Protein AF-A0A2E0V923-F1 (afdb_monomer_lite)

Sequence (129 aa):
MPRDVVESRKGGMIEGKITVEIDEVLRERWSGSSAHSVSGLLSREDQKVKEIRLRDFLGMDRRFLISVNNRGEIETCQVLNPEEHELDGLLSRWLRRQALKPGKEGLLWGKIRVKVRGLPVEVSGIEED

pLDDT: mean 79.8, std 14.75, range [39.84, 96.12]

Structure (mmCIF, N/CA/C/O backbone):
data_AF-A0A2E0V923-F1
#
_entry.id   AF-A0A2E0V923-F1
#
loop_
_atom_site.group_PDB
_atom_site.id
_atom_site.type_symbol
_atom_site.label_atom_id
_atom_site.label_alt_id
_atom_site.label_comp_id
_atom_site.label_asym_id
_atom_site.label_entity_id
_atom_site.label_seq_id
_atom_site.pdbx_PDB_ins_code
_atom_site.Cartn_x
_atom_site.Cartn_y
_atom_site.Cartn_z
_atom_site.occupancy
_atom_site.B_iso_or_equiv
_atom_site.auth_seq_id
_atom_site.auth_comp_id
_atom_site.auth_asym_id
_atom_site.auth_atom_id
_atom_site.pdbx_PDB_model_num
ATOM 1 N N . MET A 1 1 ? 24.408 -6.203 -8.458 1.00 49.72 1 MET A N 1
ATOM 2 C CA . MET A 1 1 ? 23.447 -5.084 -8.454 1.00 49.72 1 MET A CA 1
ATOM 3 C C . MET A 1 1 ? 22.581 -5.176 -7.208 1.00 49.72 1 MET A C 1
ATOM 5 O O . MET A 1 1 ? 22.118 -6.282 -6.920 1.00 49.72 1 MET A O 1
ATOM 9 N N . PRO A 1 2 ? 22.405 -4.080 -6.452 1.00 56.16 2 PRO A N 1
ATOM 10 C CA . 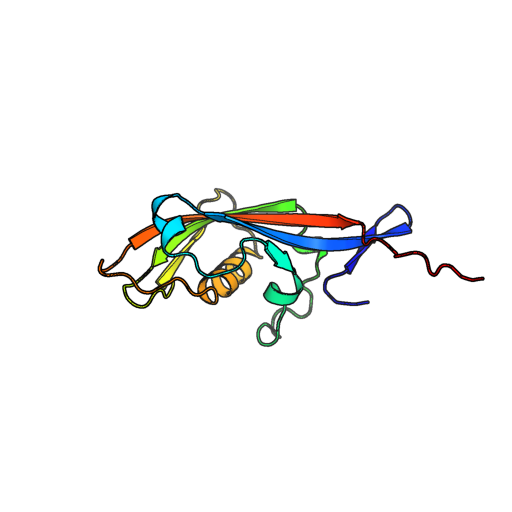PRO A 1 2 ? 21.378 -3.986 -5.414 1.00 56.16 2 PRO A CA 1
ATOM 11 C C . PRO A 1 2 ? 20.005 -4.403 -5.979 1.00 56.16 2 PRO A C 1
ATOM 13 O O . PRO A 1 2 ? 19.728 -4.171 -7.156 1.00 56.16 2 PRO A O 1
ATOM 16 N N . ARG A 1 3 ? 19.163 -5.094 -5.194 1.00 61.91 3 ARG A N 1
ATOM 17 C CA . ARG A 1 3 ? 17.872 -5.660 -5.672 1.00 61.91 3 ARG A CA 1
ATOM 18 C C . ARG A 1 3 ? 16.850 -4.597 -6.097 1.00 61.91 3 ARG A C 1
ATOM 20 O O . ARG A 1 3 ? 15.848 -4.913 -6.732 1.00 61.91 3 ARG A O 1
ATOM 27 N N . ASP A 1 4 ? 17.104 -3.368 -5.697 1.00 64.06 4 ASP A N 1
ATOM 28 C CA . ASP A 1 4 ? 16.326 -2.150 -5.844 1.00 64.06 4 ASP A CA 1
ATOM 29 C C . ASP A 1 4 ? 16.784 -1.269 -7.006 1.00 64.06 4 ASP A C 1
ATOM 31 O O . ASP A 1 4 ? 16.165 -0.231 -7.230 1.00 64.06 4 ASP A O 1
ATOM 35 N N . VAL A 1 5 ? 17.780 -1.705 -7.790 1.00 68.88 5 VAL A N 1
ATOM 36 C CA . VAL A 1 5 ? 18.252 -0.981 -8.975 1.00 68.88 5 VAL A CA 1
ATOM 37 C C . VAL A 1 5 ? 18.177 -1.851 -10.232 1.00 68.88 5 VAL A C 1
ATOM 39 O O . VAL A 1 5 ? 18.579 -3.016 -10.225 1.00 68.88 5 VAL A O 1
ATOM 42 N N . VAL A 1 6 ? 17.679 -1.287 -11.335 1.00 74.62 6 VAL A N 1
ATOM 43 C CA . VAL A 1 6 ? 17.688 -1.918 -12.667 1.00 74.62 6 VAL A CA 1
ATOM 44 C C . VAL A 1 6 ? 18.319 -1.004 -13.704 1.00 74.62 6 VAL A C 1
ATOM 46 O O . VAL A 1 6 ? 18.148 0.211 -13.665 1.00 74.62 6 VAL A O 1
ATOM 49 N N . GLU A 1 7 ? 19.020 -1.595 -14.664 1.00 76.31 7 GLU A N 1
ATOM 50 C CA . GLU A 1 7 ? 19.549 -0.862 -15.807 1.00 76.31 7 GLU A CA 1
ATOM 51 C C . GLU A 1 7 ? 18.419 -0.542 -16.795 1.00 76.31 7 GLU A C 1
ATOM 53 O O . GLU A 1 7 ? 17.629 -1.404 -17.195 1.00 76.31 7 GLU A O 1
ATOM 58 N N . SER A 1 8 ? 18.318 0.726 -17.175 1.00 75.3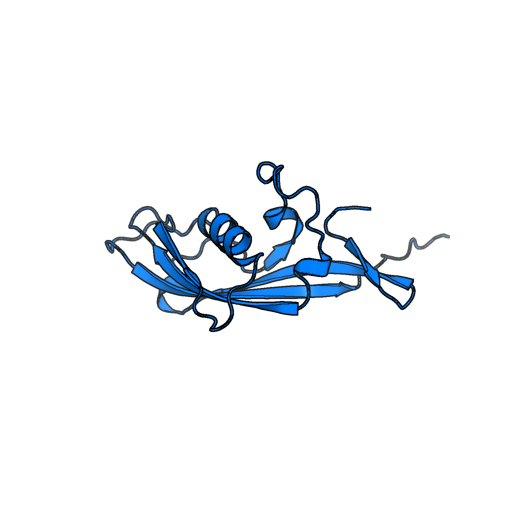8 8 SER A N 1
ATOM 59 C CA . SER A 1 8 ? 17.406 1.182 -18.215 1.00 75.38 8 SER A CA 1
ATOM 60 C C . SER A 1 8 ? 17.940 0.823 -19.599 1.00 75.38 8 SER A C 1
ATOM 62 O O . SER A 1 8 ? 19.143 0.753 -19.831 1.00 75.38 8 SER A O 1
ATOM 64 N N . ARG A 1 9 ? 17.042 0.725 -20.586 1.00 71.56 9 ARG A N 1
ATOM 65 C CA . ARG A 1 9 ? 17.417 0.506 -21.998 1.00 71.56 9 ARG A CA 1
ATOM 66 C C . ARG A 1 9 ? 18.333 1.593 -22.587 1.00 71.56 9 ARG A C 1
ATOM 68 O O . ARG A 1 9 ? 18.828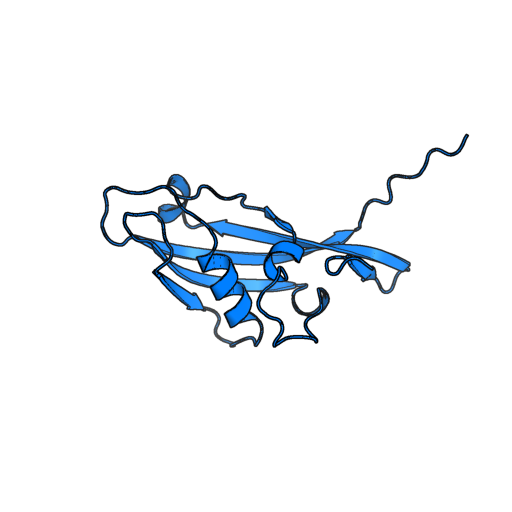 1.415 -23.691 1.00 71.56 9 ARG A O 1
ATOM 75 N N . LYS A 1 10 ? 18.508 2.722 -21.893 1.00 71.44 10 LYS A N 1
ATOM 76 C CA . LYS A 1 10 ? 19.342 3.858 -22.308 1.00 71.44 10 LYS A CA 1
ATOM 77 C C . LYS A 1 10 ? 20.696 3.911 -21.576 1.00 71.44 10 LYS A C 1
ATOM 79 O O . LYS A 1 10 ? 21.372 4.925 -21.680 1.00 71.44 10 LYS A O 1
ATOM 84 N N . GLY A 1 11 ? 21.081 2.864 -20.836 1.00 68.75 11 GLY A N 1
ATOM 85 C CA . GLY A 1 11 ? 22.391 2.776 -20.171 1.00 68.75 11 GLY A CA 1
ATOM 86 C C . GLY A 1 11 ? 22.502 3.516 -18.830 1.00 68.75 11 GLY A C 1
ATOM 87 O O . GLY A 1 11 ? 23.604 3.746 -18.351 1.00 68.75 11 GLY A O 1
ATOM 88 N N . GLY A 1 12 ? 21.377 3.906 -18.218 1.00 76.31 12 GLY A N 1
ATOM 89 C CA . GLY A 1 12 ? 21.333 4.530 -16.884 1.00 76.31 12 GLY A CA 1
ATOM 90 C C . GLY A 1 12 ? 20.665 3.643 -15.831 1.00 76.31 12 GLY A C 1
ATOM 91 O O . GLY A 1 12 ? 19.779 2.858 -16.170 1.00 76.31 12 GLY A O 1
ATOM 92 N N . MET A 1 13 ? 21.049 3.790 -14.563 1.00 81.19 13 MET A N 1
ATOM 93 C CA . MET A 1 13 ? 20.493 3.026 -13.439 1.00 81.19 13 MET A CA 1
ATOM 94 C C . MET A 1 13 ? 19.179 3.637 -12.933 1.00 81.19 13 MET A C 1
ATOM 96 O O . MET A 1 13 ? 19.045 4.855 -12.865 1.00 81.19 13 MET A O 1
ATOM 100 N N . ILE A 1 14 ? 18.205 2.795 -12.582 1.00 81.56 14 ILE A N 1
ATOM 101 C CA . ILE A 1 14 ? 16.885 3.191 -12.068 1.00 81.56 14 ILE A CA 1
ATOM 102 C C . ILE A 1 14 ? 16.653 2.549 -10.704 1.00 81.56 14 ILE A C 1
ATOM 104 O O . ILE A 1 14 ? 16.687 1.325 -10.610 1.00 81.56 14 ILE A O 1
ATOM 108 N N . GLU A 1 15 ? 16.325 3.351 -9.692 1.00 83.31 15 GLU A N 1
ATOM 109 C CA . GLU A 1 15 ? 15.856 2.879 -8.388 1.00 83.31 15 GLU A CA 1
ATOM 110 C C . GLU A 1 15 ? 14.323 2.830 -8.322 1.00 83.31 15 GLU A C 1
ATOM 112 O O . GLU A 1 15 ? 13.616 3.697 -8.843 1.00 83.31 15 GLU A O 1
ATOM 117 N N . GLY A 1 16 ? 13.793 1.808 -7.652 1.00 83.31 16 GLY A N 1
ATOM 118 C CA . GLY A 1 16 ? 12.373 1.695 -7.342 1.00 83.31 16 GLY A CA 1
ATOM 119 C C . GLY A 1 16 ? 11.952 2.447 -6.088 1.00 83.31 16 GLY A C 1
ATOM 120 O O . GLY A 1 16 ? 12.404 2.127 -4.988 1.00 83.31 16 GLY A O 1
ATOM 121 N N . LYS A 1 17 ? 10.964 3.333 -6.224 1.00 87.94 17 LYS A N 1
ATOM 122 C CA . LYS A 1 17 ? 10.339 4.051 -5.112 1.00 87.94 17 LYS A CA 1
ATOM 123 C C . LYS A 1 17 ? 8.856 3.726 -4.995 1.00 87.94 17 LYS A C 1
ATOM 125 O O . LYS A 1 17 ? 8.087 3.915 -5.938 1.00 87.94 17 LYS A O 1
ATOM 130 N N . ILE A 1 18 ? 8.450 3.294 -3.808 1.00 87.38 18 ILE A N 1
ATOM 131 C CA . ILE A 1 18 ? 7.056 3.118 -3.410 1.00 87.38 18 ILE A CA 1
ATOM 132 C C . ILE A 1 18 ? 6.552 4.445 -2.856 1.00 87.38 18 ILE A C 1
ATOM 134 O O . ILE A 1 18 ? 7.210 5.063 -2.021 1.00 87.38 18 ILE A O 1
ATOM 138 N N . THR A 1 19 ? 5.380 4.883 -3.296 1.00 89.25 19 THR A N 1
ATOM 139 C CA . THR A 1 19 ? 4.644 6.009 -2.716 1.00 89.25 19 THR A CA 1
ATOM 140 C C . THR A 1 19 ? 3.279 5.532 -2.248 1.00 89.25 19 THR A C 1
ATOM 142 O O . THR A 1 19 ? 2.596 4.803 -2.970 1.00 89.25 19 THR A O 1
ATOM 145 N N . VAL A 1 20 ? 2.891 5.953 -1.049 1.00 90.56 20 VAL A N 1
ATOM 146 C CA . VAL A 1 20 ? 1.617 5.619 -0.416 1.00 90.56 20 VAL A CA 1
ATOM 147 C C . VAL A 1 20 ? 0.768 6.882 -0.325 1.00 90.56 20 VAL A C 1
ATOM 149 O O . VAL A 1 20 ? 1.152 7.855 0.320 1.00 90.56 20 VAL A O 1
ATOM 152 N N . GLU A 1 21 ? -0.392 6.869 -0.972 1.00 92.50 21 GLU A N 1
ATOM 153 C CA . GLU A 1 21 ? -1.428 7.890 -0.815 1.00 92.50 21 GLU A CA 1
ATOM 154 C C . GLU A 1 21 ? -2.486 7.347 0.149 1.00 92.50 21 GLU A C 1
ATOM 156 O O . GLU A 1 21 ? -3.037 6.263 -0.065 1.00 92.50 21 GLU A O 1
ATOM 161 N N . ILE A 1 22 ? -2.735 8.088 1.227 1.00 90.88 22 ILE A N 1
ATOM 162 C CA . ILE A 1 22 ? -3.537 7.640 2.367 1.00 90.88 22 ILE A CA 1
ATOM 163 C C . ILE A 1 22 ? -4.797 8.492 2.438 1.00 90.88 22 ILE A C 1
ATOM 165 O O . ILE A 1 22 ? -4.726 9.728 2.393 1.00 90.88 22 ILE A O 1
ATOM 169 N N . ASP A 1 23 ? -5.934 7.813 2.547 1.00 89.94 23 ASP A N 1
ATOM 170 C CA . ASP A 1 23 ? -7.235 8.446 2.724 1.00 89.94 23 ASP A CA 1
ATOM 171 C C . ASP A 1 23 ? -7.280 9.283 4.011 1.00 89.94 23 ASP A C 1
ATOM 173 O O . ASP A 1 23 ? -6.581 8.986 4.985 1.00 89.94 23 ASP A O 1
ATOM 177 N N . GLU A 1 24 ? -8.085 10.343 4.026 1.00 87.19 24 GLU A N 1
ATOM 178 C CA . GLU A 1 24 ? -8.054 11.346 5.104 1.00 87.19 24 GLU A CA 1
ATOM 179 C C . GLU A 1 24 ? -8.324 10.735 6.476 1.00 87.19 24 GLU A C 1
ATOM 181 O O . GLU A 1 24 ? -7.614 11.034 7.435 1.00 87.19 24 GLU A O 1
ATOM 186 N N . VAL A 1 25 ? -9.255 9.784 6.528 1.00 89.69 25 VAL A N 1
ATOM 187 C CA . VAL A 1 25 ? -9.634 9.053 7.741 1.00 89.69 25 VAL A CA 1
ATOM 188 C C . VAL A 1 25 ? -8.457 8.325 8.408 1.00 89.69 25 VAL A C 1
ATOM 190 O O . VAL A 1 25 ? -8.412 8.206 9.627 1.00 89.69 25 VAL A O 1
ATOM 193 N N . LEU A 1 26 ? -7.461 7.872 7.640 1.00 89.94 26 LEU A N 1
ATOM 194 C CA . LEU A 1 26 ? -6.285 7.168 8.168 1.00 89.94 26 LEU A CA 1
ATOM 195 C C . LEU A 1 26 ? -5.082 8.092 8.389 1.00 89.94 26 LEU A C 1
ATOM 197 O O . LEU A 1 26 ? -4.121 7.699 9.056 1.00 89.94 26 LEU A O 1
ATOM 201 N N . ARG A 1 27 ? -5.105 9.303 7.820 1.00 88.75 27 ARG A N 1
ATOM 202 C CA . ARG A 1 27 ? -3.938 10.189 7.726 1.00 88.75 27 ARG A CA 1
ATOM 203 C C . ARG A 1 27 ? -3.394 10.580 9.095 1.00 88.75 27 ARG A C 1
ATOM 205 O O . ARG A 1 27 ? -2.186 10.544 9.298 1.00 88.75 27 ARG A O 1
ATOM 212 N N . GLU A 1 28 ? -4.270 10.895 10.044 1.00 87.69 28 GLU A N 1
ATOM 213 C CA . GLU A 1 28 ? -3.870 11.299 11.400 1.00 87.69 28 GLU A CA 1
ATOM 214 C C . GLU A 1 28 ? -3.197 10.164 12.181 1.00 87.69 28 GLU A C 1
ATOM 216 O O . GLU A 1 28 ? -2.324 10.396 13.029 1.00 87.69 28 GLU A O 1
ATOM 221 N N . ARG A 1 29 ? -3.576 8.922 11.859 1.00 88.56 29 ARG A N 1
ATOM 222 C CA . ARG A 1 29 ? -3.017 7.717 12.464 1.00 88.56 29 ARG A CA 1
ATOM 223 C C . ARG A 1 29 ? -1.775 7.222 11.735 1.00 88.56 29 ARG A C 1
ATOM 225 O O . ARG A 1 29 ? -1.037 6.442 12.315 1.00 88.56 29 ARG A O 1
ATOM 232 N N . TRP A 1 30 ? -1.479 7.642 10.511 1.00 88.50 30 TRP A N 1
ATOM 233 C CA . TRP A 1 30 ? -0.290 7.146 9.819 1.00 88.50 30 TRP A CA 1
ATOM 234 C C . TRP A 1 30 ? 1.000 7.631 10.499 1.00 88.50 30 TRP A C 1
ATOM 236 O O . TRP A 1 30 ? 1.213 8.829 10.682 1.00 88.50 30 TRP A O 1
ATOM 246 N N . SER A 1 31 ? 1.866 6.695 10.893 1.00 78.94 31 SER A N 1
ATOM 247 C CA . SER A 1 31 ? 3.175 6.989 11.506 1.00 78.94 31 SER A CA 1
ATOM 248 C C . SER A 1 31 ? 4.369 6.609 10.633 1.00 78.94 31 SER A C 1
ATOM 250 O O . SER A 1 31 ? 5.501 6.931 10.984 1.00 78.94 31 SER A O 1
ATOM 252 N N . GLY A 1 32 ? 4.135 5.924 9.512 1.00 69.88 32 GLY A N 1
ATOM 253 C CA . GLY A 1 32 ? 5.182 5.562 8.565 1.00 69.88 32 GLY A CA 1
ATOM 254 C C . GLY A 1 32 ? 5.571 6.717 7.644 1.00 69.88 32 GLY A C 1
ATOM 255 O O . GLY A 1 32 ? 4.859 7.712 7.513 1.00 69.88 32 GLY A O 1
ATOM 256 N N . SER A 1 33 ? 6.687 6.551 6.937 1.00 72.31 33 SER A N 1
ATOM 257 C CA . SER A 1 33 ? 6.956 7.363 5.747 1.00 72.31 33 SER A CA 1
ATOM 258 C C . SER A 1 33 ? 5.835 7.157 4.717 1.00 72.31 33 SER A C 1
ATOM 260 O O . SER A 1 33 ? 5.208 6.103 4.680 1.00 72.31 33 SER A O 1
ATOM 262 N N . SER A 1 34 ? 5.572 8.146 3.864 1.00 71.12 34 SER A N 1
ATOM 263 C CA . SER A 1 34 ? 4.723 7.957 2.673 1.00 71.12 34 SER A CA 1
ATOM 264 C C . SER A 1 34 ? 5.537 7.509 1.455 1.00 71.12 34 SER A C 1
ATOM 266 O O . SER A 1 34 ? 4.978 7.256 0.389 1.00 71.12 34 SER A O 1
ATOM 268 N N . ALA A 1 35 ? 6.862 7.427 1.596 1.00 70.62 35 ALA A N 1
ATOM 269 C CA . ALA A 1 35 ? 7.798 7.029 0.558 1.00 70.62 35 ALA A CA 1
ATOM 270 C C . ALA A 1 35 ? 8.779 5.971 1.081 1.00 70.62 35 ALA A C 1
ATOM 272 O O . ALA A 1 35 ? 9.448 6.186 2.093 1.00 70.62 35 ALA A O 1
ATOM 273 N N . HIS A 1 36 ? 8.894 4.849 0.376 1.00 76.06 36 HIS A N 1
ATOM 274 C CA . HIS A 1 36 ? 9.748 3.730 0.776 1.00 76.06 36 HIS A CA 1
ATOM 275 C C . HIS A 1 36 ? 10.555 3.214 -0.415 1.00 76.06 36 HIS A C 1
ATOM 277 O O . HIS A 1 36 ? 10.074 3.244 -1.548 1.00 76.06 36 HIS A O 1
ATOM 283 N N . SER A 1 37 ? 11.763 2.708 -0.170 1.00 73.19 37 SER A N 1
ATOM 284 C CA . SER A 1 37 ? 12.496 1.951 -1.191 1.00 73.19 37 SER A CA 1
ATOM 285 C C . SER A 1 37 ? 11.801 0.609 -1.435 1.00 73.19 37 SER A C 1
ATOM 287 O O . SER A 1 37 ? 11.284 -0.019 -0.503 1.00 73.19 37 SER A O 1
ATOM 289 N N . VAL A 1 38 ? 11.810 0.142 -2.686 1.00 72.12 38 VAL A N 1
ATOM 290 C CA . VAL A 1 38 ? 11.298 -1.192 -3.048 1.00 72.12 38 VAL A CA 1
ATOM 291 C C . VAL A 1 38 ? 12.075 -2.308 -2.339 1.00 72.12 38 VAL A C 1
ATOM 293 O O . VAL A 1 38 ? 11.518 -3.373 -2.083 1.00 72.12 38 VAL A O 1
ATOM 296 N N . SER A 1 39 ? 13.314 -2.068 -1.902 1.00 66.31 39 SER A N 1
ATOM 297 C CA . SER A 1 39 ? 14.064 -3.021 -1.070 1.00 66.31 39 SER A CA 1
ATOM 298 C C . SER A 1 39 ? 13.318 -3.422 0.216 1.00 66.31 39 SER A C 1
ATOM 300 O O . SER A 1 39 ? 13.423 -4.570 0.653 1.00 66.31 39 SER A O 1
ATOM 302 N N . GLY A 1 40 ? 12.492 -2.528 0.775 1.00 66.00 40 GLY A N 1
ATOM 303 C CA . GLY A 1 40 ? 11.635 -2.798 1.933 1.00 66.00 40 GLY A CA 1
ATOM 304 C C . GLY A 1 40 ? 10.463 -3.749 1.652 1.00 66.00 40 GLY A C 1
ATOM 305 O O . GLY A 1 40 ? 9.984 -4.401 2.578 1.00 66.00 40 GLY A O 1
ATOM 306 N N . LEU A 1 41 ? 10.025 -3.881 0.390 1.00 70.56 41 LEU A N 1
ATOM 307 C CA . LEU A 1 41 ? 9.103 -4.946 -0.039 1.00 70.56 41 LEU A CA 1
ATOM 308 C C . LEU A 1 41 ? 9.805 -6.306 -0.074 1.00 70.56 41 LEU A C 1
ATOM 310 O O . LEU A 1 41 ? 9.196 -7.324 0.240 1.00 70.56 41 LEU A O 1
ATOM 314 N N . LEU A 1 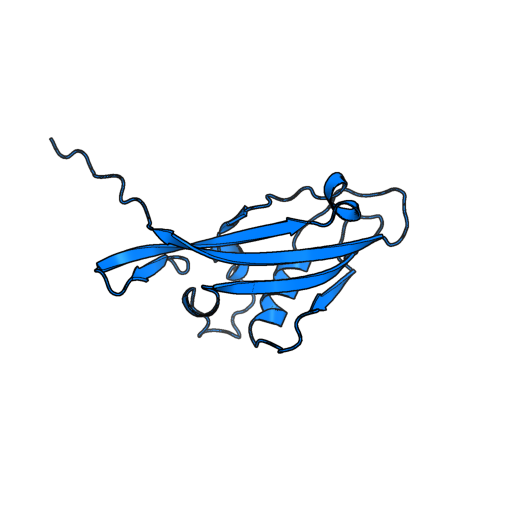42 ? 11.089 -6.305 -0.440 1.00 63.28 42 LEU A N 1
ATOM 315 C CA . LEU A 1 42 ? 11.895 -7.489 -0.751 1.00 63.28 42 LEU A CA 1
ATOM 316 C C . LEU A 1 42 ? 12.689 -8.039 0.448 1.00 63.28 42 LEU A C 1
ATOM 318 O O . LEU A 1 42 ? 13.477 -8.982 0.291 1.00 63.28 42 LEU A O 1
ATOM 322 N N . SER A 1 43 ? 12.543 -7.446 1.636 1.00 58.25 43 SER A N 1
ATOM 323 C CA . SER A 1 43 ? 13.330 -7.812 2.812 1.00 58.25 43 SER A CA 1
ATOM 324 C C . SER A 1 43 ? 12.855 -9.127 3.456 1.00 58.25 43 SER A C 1
ATOM 326 O O . SER A 1 43 ? 11.706 -9.288 3.861 1.00 58.25 43 SER A O 1
ATOM 328 N N . ARG A 1 44 ? 13.818 -10.065 3.490 1.00 53.00 44 ARG A N 1
ATOM 329 C CA . ARG A 1 44 ? 13.989 -11.299 4.285 1.00 53.00 44 ARG A CA 1
ATOM 330 C C . ARG A 1 44 ? 12.729 -11.915 4.914 1.00 53.00 44 ARG A C 1
ATOM 332 O O . ARG A 1 44 ? 12.592 -11.864 6.122 1.00 53.00 44 ARG A O 1
ATOM 339 N N . GLU A 1 45 ? 11.896 -12.570 4.106 1.00 50.28 45 GLU A N 1
ATOM 340 C CA . GLU A 1 45 ? 11.163 -13.801 4.493 1.00 50.28 45 GLU A CA 1
ATOM 341 C C . GLU A 1 45 ? 10.395 -14.431 3.317 1.00 50.28 45 GLU A C 1
ATOM 343 O O . GLU A 1 45 ? 10.133 -15.630 3.316 1.00 50.28 45 GLU A O 1
ATOM 348 N N . ASP A 1 46 ? 10.172 -13.695 2.225 1.00 52.72 46 ASP A N 1
ATOM 349 C CA . ASP A 1 46 ? 9.554 -14.224 1.000 1.00 52.72 46 ASP A CA 1
ATOM 350 C C . ASP A 1 46 ? 10.545 -15.018 0.107 1.00 52.72 46 ASP A C 1
ATOM 352 O O . ASP A 1 46 ? 10.553 -14.900 -1.117 1.00 52.72 46 ASP A O 1
ATOM 356 N N . GLN A 1 47 ? 11.388 -15.880 0.700 1.00 49.19 47 GLN A N 1
ATOM 357 C CA . GLN A 1 47 ? 12.336 -16.755 -0.024 1.00 49.19 47 GLN A CA 1
ATOM 358 C C . GLN A 1 47 ? 11.665 -17.767 -0.973 1.00 49.19 47 GLN A C 1
ATOM 360 O O . GLN A 1 47 ? 12.363 -18.445 -1.729 1.00 49.19 47 GLN A O 1
ATOM 365 N N . LYS A 1 48 ? 10.329 -17.870 -0.967 1.00 50.44 48 LYS A N 1
ATOM 366 C CA . LYS A 1 48 ? 9.582 -18.632 -1.975 1.00 50.44 48 LYS A CA 1
ATOM 367 C C . LYS A 1 48 ? 9.460 -17.904 -3.311 1.00 50.44 48 LYS A C 1
ATOM 369 O O . LYS A 1 48 ? 9.194 -18.566 -4.305 1.00 50.44 48 LYS A O 1
ATOM 374 N N . VAL A 1 49 ? 9.732 -16.597 -3.365 1.00 53.28 49 VAL A N 1
ATOM 375 C CA . VAL A 1 49 ? 9.723 -15.839 -4.619 1.00 53.28 49 VAL A CA 1
ATOM 376 C C . VAL A 1 49 ? 11.135 -15.423 -5.012 1.00 53.28 49 VAL A C 1
ATOM 378 O O . VAL A 1 49 ? 11.517 -14.257 -4.994 1.00 53.28 49 VAL A O 1
ATOM 381 N N . LYS A 1 50 ? 11.958 -16.423 -5.348 1.00 53.22 50 LYS A N 1
ATOM 382 C CA . LYS A 1 50 ? 13.353 -16.225 -5.786 1.00 53.22 50 LYS A CA 1
ATOM 383 C C . LYS A 1 50 ? 13.486 -15.448 -7.105 1.00 53.22 50 LYS A C 1
ATOM 385 O O . LYS A 1 50 ? 14.600 -15.059 -7.446 1.00 53.22 50 LYS A O 1
ATOM 390 N N . GLU A 1 51 ? 12.389 -15.200 -7.817 1.00 65.38 51 GLU A N 1
ATOM 391 C CA . GLU A 1 51 ? 12.409 -14.599 -9.156 1.00 65.38 51 GLU A CA 1
ATOM 392 C C . GLU A 1 51 ? 11.857 -13.178 -9.240 1.00 65.38 51 GLU A C 1
ATOM 394 O O . GLU A 1 51 ? 12.012 -12.553 -10.287 1.00 65.38 51 GLU A O 1
ATOM 399 N N . ILE A 1 52 ? 11.291 -12.631 -8.160 1.00 70.38 52 ILE A N 1
ATOM 400 C CA . ILE A 1 52 ? 10.760 -11.268 -8.195 1.00 70.38 52 ILE A CA 1
ATOM 401 C C . ILE A 1 52 ? 11.894 -10.253 -8.274 1.00 70.38 52 ILE A C 1
ATOM 403 O O . ILE A 1 52 ? 12.781 -10.184 -7.416 1.00 70.38 52 ILE A O 1
ATOM 407 N N . ARG A 1 53 ? 11.829 -9.428 -9.312 1.00 74.69 53 ARG A N 1
ATOM 408 C CA . ARG A 1 53 ? 12.758 -8.344 -9.604 1.00 74.69 53 ARG A CA 1
ATOM 409 C C . ARG A 1 53 ? 12.032 -7.014 -9.472 1.00 74.69 53 ARG A C 1
ATOM 411 O O . ARG A 1 53 ? 10.829 -6.917 -9.683 1.00 74.69 53 ARG A O 1
ATOM 418 N N . LEU A 1 54 ? 12.790 -5.950 -9.212 1.00 75.44 54 LEU A N 1
ATOM 419 C CA . LEU A 1 54 ? 12.259 -4.586 -9.182 1.00 75.44 54 LEU A CA 1
ATOM 420 C C . LEU A 1 54 ? 11.369 -4.263 -10.394 1.00 75.44 54 LEU A C 1
ATOM 422 O O . LEU A 1 54 ? 10.315 -3.656 -10.233 1.00 75.44 54 LEU A O 1
ATOM 426 N N . ARG A 1 55 ? 11.789 -4.677 -11.597 1.00 78.50 55 ARG A N 1
ATOM 427 C CA . ARG A 1 55 ? 11.061 -4.416 -12.849 1.00 78.50 55 ARG A CA 1
ATOM 428 C C . ARG A 1 55 ? 9.607 -4.891 -12.813 1.00 78.50 55 ARG A C 1
ATOM 430 O O . ARG A 1 55 ? 8.785 -4.282 -13.481 1.00 78.50 55 ARG A O 1
ATOM 437 N N . ASP A 1 56 ? 9.309 -5.930 -12.035 1.00 83.50 56 ASP A N 1
ATOM 438 C CA . ASP A 1 56 ? 7.974 -6.521 -11.957 1.00 83.50 56 ASP A CA 1
ATOM 439 C C . ASP A 1 56 ? 7.020 -5.603 -11.167 1.00 83.50 56 ASP A C 1
ATOM 441 O O . ASP A 1 56 ? 5.812 -5.642 -11.372 1.00 83.50 56 ASP A O 1
ATOM 445 N N . PHE A 1 57 ? 7.562 -4.718 -10.316 1.00 83.81 57 PHE A N 1
ATOM 446 C CA . PHE A 1 57 ? 6.788 -3.697 -9.608 1.00 83.81 57 PHE A CA 1
ATOM 447 C C . PHE A 1 57 ? 6.697 -2.360 -10.348 1.00 83.81 57 PHE A C 1
ATOM 449 O O . PHE A 1 57 ? 5.841 -1.542 -10.020 1.00 83.81 57 PHE A O 1
ATOM 456 N N . LEU A 1 58 ? 7.590 -2.067 -11.296 1.00 86.19 58 LEU A N 1
ATOM 457 C CA . LEU A 1 58 ? 7.646 -0.738 -11.909 1.00 86.19 58 LEU A CA 1
ATOM 458 C C . LEU A 1 58 ? 6.351 -0.413 -12.664 1.00 86.19 58 LEU A C 1
ATOM 460 O O . LEU A 1 58 ? 5.899 -1.175 -13.510 1.00 86.19 58 LEU A O 1
ATOM 464 N N . GLY A 1 59 ? 5.773 0.756 -12.377 1.00 88.00 59 GLY A N 1
ATOM 465 C CA . GLY A 1 59 ? 4.515 1.198 -12.981 1.00 88.00 59 GLY A CA 1
ATOM 466 C C . GLY A 1 59 ? 3.264 0.683 -12.267 1.00 88.00 59 GLY A C 1
ATOM 467 O O . GLY A 1 59 ? 2.161 1.059 -12.659 1.00 88.00 59 GLY A O 1
ATOM 468 N N . MET A 1 60 ? 3.407 -0.118 -11.205 1.00 90.44 60 MET A N 1
ATOM 469 C CA . MET A 1 60 ? 2.263 -0.571 -10.421 1.00 90.44 60 MET A CA 1
ATOM 470 C C . MET A 1 60 ? 1.518 0.597 -9.772 1.00 90.44 60 MET A C 1
ATOM 472 O O . MET A 1 60 ? 2.118 1.510 -9.196 1.00 90.44 60 MET A O 1
ATOM 476 N N . ASP A 1 61 ? 0.191 0.501 -9.808 1.00 93.88 61 ASP A N 1
ATOM 477 C CA . ASP A 1 61 ? -0.745 1.409 -9.154 1.00 93.88 61 ASP A CA 1
ATOM 478 C C . ASP A 1 61 ? -1.931 0.601 -8.610 1.00 93.88 61 ASP A C 1
ATOM 480 O O . ASP A 1 61 ? -2.820 0.168 -9.351 1.00 93.88 61 ASP A O 1
ATOM 484 N N . ARG A 1 62 ? -1.903 0.330 -7.305 1.00 95.00 62 ARG A N 1
ATOM 485 C CA . ARG A 1 62 ? -2.846 -0.572 -6.636 1.00 95.00 62 ARG A CA 1
ATOM 486 C C . ARG A 1 62 ? -3.564 0.147 -5.507 1.00 95.00 62 ARG A C 1
ATOM 488 O O . ARG A 1 62 ? -2.953 0.880 -4.735 1.00 95.00 62 ARG A O 1
ATOM 495 N N . ARG A 1 63 ? -4.871 -0.064 -5.404 1.00 95.69 63 ARG A N 1
ATOM 496 C CA . ARG A 1 63 ? -5.739 0.461 -4.352 1.00 95.69 63 ARG A CA 1
ATOM 497 C C . ARG A 1 63 ? -6.137 -0.669 -3.421 1.00 95.69 63 ARG A C 1
ATOM 499 O O . ARG A 1 63 ? -6.499 -1.751 -3.874 1.00 95.69 63 ARG A O 1
ATOM 506 N N . PHE A 1 64 ? -6.123 -0.379 -2.133 1.00 95.56 64 PHE A N 1
ATOM 507 C CA . PHE A 1 64 ? -6.471 -1.305 -1.076 1.00 95.56 64 PHE A CA 1
ATOM 508 C C . PHE A 1 64 ? -7.524 -0.681 -0.169 1.00 95.56 64 PHE A C 1
ATOM 510 O O . PHE A 1 64 ? -7.451 0.507 0.150 1.00 95.56 64 PHE A O 1
ATOM 517 N N . LEU A 1 65 ? -8.480 -1.493 0.266 1.00 96.12 65 LEU A N 1
ATOM 518 C CA . LEU A 1 65 ? -9.287 -1.235 1.447 1.00 96.12 65 LEU A CA 1
ATOM 519 C C . LEU A 1 65 ? -8.601 -1.908 2.631 1.00 96.12 65 LEU A C 1
ATOM 521 O O . LEU A 1 65 ? -8.286 -3.100 2.568 1.00 96.12 65 LEU A O 1
ATOM 525 N N . ILE A 1 66 ? -8.366 -1.153 3.699 1.00 95.06 66 ILE A N 1
ATOM 526 C CA . ILE A 1 66 ? -7.760 -1.682 4.916 1.00 95.06 66 ILE A CA 1
ATOM 527 C C . ILE A 1 66 ? -8.634 -1.422 6.139 1.00 95.06 66 ILE A C 1
ATOM 529 O O . ILE A 1 66 ? -9.405 -0.461 6.165 1.00 95.06 66 ILE A O 1
ATOM 533 N N . SER A 1 67 ? -8.468 -2.265 7.155 1.00 94.12 67 SER A N 1
ATOM 534 C CA . SER A 1 67 ? -9.009 -2.040 8.494 1.00 94.12 67 SER A CA 1
ATOM 535 C C . SER A 1 67 ? -7.870 -1.926 9.501 1.00 94.12 67 SER A C 1
ATOM 537 O O . SER A 1 67 ? -6.932 -2.722 9.464 1.00 94.12 67 SER A O 1
ATOM 539 N N . VAL A 1 68 ? -7.950 -0.940 10.392 1.00 94.00 68 VAL A N 1
ATOM 540 C CA . VAL A 1 68 ? -6.934 -0.651 11.409 1.00 94.00 68 VAL A CA 1
ATOM 541 C C . VAL A 1 68 ? -7.561 -0.740 12.788 1.00 94.00 68 VAL A C 1
ATOM 543 O O . VAL A 1 68 ? -8.542 -0.049 13.069 1.00 94.00 68 VAL A O 1
ATOM 546 N N . ASN A 1 69 ? -6.992 -1.570 13.656 1.00 93.69 69 ASN A N 1
ATOM 547 C CA . ASN A 1 69 ? -7.495 -1.740 15.015 1.00 93.69 69 ASN A CA 1
ATOM 548 C C . ASN A 1 69 ? -7.033 -0.612 15.955 1.00 93.69 69 ASN A C 1
ATOM 550 O O . ASN A 1 69 ? -6.273 0.292 15.582 1.00 93.69 69 ASN A O 1
ATOM 554 N N . ASN A 1 70 ? -7.480 -0.653 17.207 1.00 93.50 70 ASN A N 1
ATOM 555 C CA . ASN A 1 70 ? -7.137 0.347 18.221 1.00 93.50 70 ASN A CA 1
ATOM 556 C C . ASN A 1 70 ? -5.636 0.381 18.573 1.00 93.50 70 ASN A C 1
ATOM 558 O O . ASN A 1 70 ? -5.137 1.423 18.995 1.00 93.50 70 ASN A O 1
ATOM 562 N N . ARG A 1 71 ? -4.892 -0.706 18.334 1.00 92.69 71 ARG A N 1
ATOM 563 C CA . ARG A 1 71 ? -3.429 -0.773 18.505 1.00 92.69 71 ARG A CA 1
ATOM 564 C C . ARG A 1 71 ? -2.660 -0.147 17.344 1.00 92.69 71 ARG A C 1
ATOM 566 O O . ARG A 1 71 ? -1.469 0.098 17.484 1.00 92.69 71 ARG A O 1
ATOM 573 N N . GLY A 1 72 ? -3.340 0.164 16.238 1.00 91.19 72 GLY A N 1
ATOM 574 C CA . GLY A 1 72 ? -2.706 0.712 15.039 1.00 91.19 72 GLY A CA 1
ATOM 575 C C . GLY A 1 72 ? -2.167 -0.353 14.088 1.00 91.19 72 GLY A C 1
ATOM 576 O O . GLY A 1 72 ? -1.350 -0.046 13.221 1.00 91.19 72 GLY A O 1
ATOM 577 N N . GLU A 1 73 ? -2.630 -1.592 14.234 1.00 91.94 73 GLU A N 1
ATOM 578 C CA . GLU A 1 73 ? -2.275 -2.710 13.366 1.00 91.94 73 GLU A CA 1
ATOM 579 C C . GLU A 1 73 ? -3.304 -2.840 12.239 1.00 91.94 73 GLU A C 1
ATOM 581 O O . GLU A 1 73 ? -4.507 -2.660 12.451 1.00 91.94 73 GLU A O 1
ATOM 586 N N . ILE A 1 74 ? -2.831 -3.168 11.036 1.00 92.44 74 ILE A N 1
ATOM 587 C CA . ILE A 1 74 ? -3.696 -3.443 9.887 1.00 92.44 74 ILE A CA 1
ATOM 588 C C . ILE A 1 74 ? -4.150 -4.905 9.945 1.00 92.44 74 ILE A C 1
ATOM 590 O O . ILE A 1 74 ? -3.352 -5.815 9.725 1.00 92.44 74 ILE A O 1
ATOM 594 N N . GLU A 1 75 ? -5.441 -5.130 10.184 1.00 91.56 75 GLU A N 1
ATOM 595 C CA . GLU A 1 75 ? -6.026 -6.476 10.269 1.00 91.56 75 GLU A CA 1
ATOM 596 C C . GLU A 1 75 ? -6.453 -6.980 8.884 1.00 91.56 75 GLU A C 1
ATOM 598 O O . GLU A 1 75 ? -6.045 -8.054 8.430 1.00 91.56 75 GLU A O 1
ATOM 603 N N . THR A 1 76 ? -7.214 -6.163 8.153 1.00 92.69 76 THR A N 1
ATOM 604 C CA . THR A 1 76 ? -7.690 -6.484 6.802 1.00 92.69 76 THR A CA 1
ATOM 605 C C . THR A 1 76 ? -6.938 -5.664 5.767 1.00 92.69 76 THR A C 1
ATOM 607 O O . THR A 1 76 ? -6.652 -4.489 5.974 1.00 92.69 76 THR A O 1
ATOM 610 N N . CYS A 1 77 ? -6.622 -6.287 4.631 1.00 93.62 77 CYS A N 1
ATOM 611 C CA . CYS A 1 77 ? -6.055 -5.616 3.467 1.00 93.62 77 CYS A CA 1
ATOM 612 C C . CYS A 1 77 ? -6.592 -6.304 2.212 1.00 93.62 77 CYS A C 1
ATOM 614 O O . CYS A 1 77 ? -6.196 -7.428 1.912 1.00 93.62 77 CYS A O 1
ATOM 616 N N . GLN A 1 78 ? -7.527 -5.648 1.529 1.00 94.19 78 GLN A N 1
ATOM 617 C CA . GLN A 1 78 ? -8.204 -6.160 0.344 1.00 94.19 78 GLN A CA 1
ATOM 618 C C . GLN A 1 78 ? -7.885 -5.274 -0.854 1.00 94.19 78 GLN A C 1
ATOM 620 O O . GLN A 1 78 ? -8.021 -4.055 -0.783 1.00 94.19 78 GLN A O 1
ATOM 625 N N . VAL A 1 79 ? -7.487 -5.886 -1.962 1.00 95.00 79 VAL A N 1
ATOM 626 C CA . VAL A 1 79 ? -7.266 -5.194 -3.234 1.00 95.00 79 VAL A CA 1
ATOM 627 C C . VAL A 1 79 ? -8.608 -4.735 -3.808 1.00 95.00 79 VAL A C 1
ATOM 629 O O . VAL A 1 79 ? -9.577 -5.486 -3.801 1.00 95.00 79 VAL A O 1
ATOM 632 N N . LEU A 1 80 ? -8.665 -3.502 -4.310 1.00 94.56 80 LEU A N 1
ATOM 633 C CA . LEU A 1 80 ? -9.860 -2.911 -4.928 1.00 94.56 80 LEU A CA 1
ATOM 634 C C . LEU A 1 80 ? -9.765 -2.794 -6.455 1.00 94.56 80 LEU A C 1
ATOM 636 O O . LEU A 1 80 ? -10.693 -2.306 -7.098 1.00 94.56 80 LEU A O 1
ATOM 640 N N . ASN A 1 81 ? -8.628 -3.156 -7.042 1.00 93.12 81 ASN A N 1
ATOM 641 C CA . ASN A 1 81 ? -8.449 -3.130 -8.488 1.00 93.12 81 ASN A CA 1
ATOM 642 C C . ASN A 1 81 ? -9.225 -4.288 -9.148 1.00 93.12 81 ASN A C 1
ATOM 644 O O . ASN A 1 81 ? -9.296 -5.366 -8.565 1.00 93.12 81 ASN A O 1
ATOM 648 N N . PRO A 1 82 ? -9.763 -4.085 -10.366 1.00 80.81 82 PRO A N 1
ATOM 649 C CA . PRO A 1 82 ? -10.564 -5.096 -11.064 1.00 80.81 82 PRO A CA 1
ATOM 650 C C . PRO A 1 82 ? -9.745 -6.298 -11.555 1.00 80.81 82 PRO A C 1
ATOM 652 O O . PRO A 1 82 ? -10.286 -7.385 -11.714 1.00 80.81 82 PRO A O 1
ATOM 655 N N . GLU A 1 83 ? -8.450 -6.105 -11.797 1.00 87.25 83 GLU A N 1
ATOM 656 C CA . GLU A 1 83 ? -7.529 -7.152 -12.239 1.00 87.25 83 GLU A CA 1
ATOM 657 C C . GLU A 1 83 ? -6.638 -7.551 -11.070 1.00 87.25 83 GLU A C 1
ATOM 659 O O . GLU A 1 83 ? -5.914 -6.697 -10.549 1.00 87.25 83 GLU A O 1
ATOM 664 N N . GLU A 1 84 ? -6.665 -8.817 -10.660 1.00 75.81 84 GLU A N 1
ATOM 665 C CA . GLU A 1 84 ? -5.708 -9.350 -9.689 1.00 75.81 84 GLU A CA 1
ATOM 666 C C . GLU A 1 84 ? -4.305 -9.401 -10.299 1.00 75.81 84 GLU A C 1
ATOM 668 O O . GLU A 1 84 ? -4.116 -9.805 -11.446 1.00 75.81 84 GLU A O 1
ATOM 673 N N . HIS A 1 85 ? -3.312 -8.972 -9.524 1.00 84.31 85 HIS A N 1
ATOM 674 C CA . HIS A 1 85 ? -1.911 -9.028 -9.911 1.00 84.31 85 HIS A CA 1
ATOM 675 C C . HIS A 1 85 ? -1.166 -9.957 -8.956 1.00 84.31 85 HIS A C 1
ATOM 677 O O . HIS A 1 85 ? -1.354 -9.885 -7.744 1.00 84.31 85 HIS A O 1
ATOM 683 N N . GLU A 1 86 ? -0.255 -10.784 -9.470 1.00 82.62 86 GLU A N 1
ATOM 684 C CA . GLU A 1 86 ? 0.504 -11.757 -8.663 1.00 82.62 86 GLU A CA 1
ATOM 685 C C . GLU A 1 86 ? 1.233 -11.101 -7.470 1.00 82.62 86 GLU A C 1
ATOM 687 O O . GLU A 1 86 ? 1.357 -11.664 -6.381 1.00 82.62 86 GLU A O 1
ATOM 692 N N . LEU A 1 87 ? 1.654 -9.848 -7.654 1.00 85.75 87 LEU A N 1
ATOM 693 C CA . LEU A 1 87 ? 2.360 -9.050 -6.648 1.00 85.75 87 LEU A CA 1
ATOM 694 C C . LEU A 1 87 ? 1.455 -8.409 -5.584 1.00 85.75 87 LEU A C 1
ATOM 696 O O . LEU A 1 87 ? 1.968 -7.854 -4.610 1.00 85.75 87 LEU A O 1
ATOM 700 N N . ASP A 1 88 ? 0.131 -8.488 -5.715 1.00 89.25 88 ASP A N 1
ATOM 701 C CA . ASP A 1 88 ? -0.795 -7.905 -4.740 1.00 89.25 88 ASP A CA 1
ATOM 702 C C . ASP A 1 88 ? -0.609 -8.494 -3.346 1.00 89.25 88 ASP A C 1
ATOM 704 O O . ASP A 1 88 ? -0.572 -7.761 -2.360 1.00 89.25 88 ASP A O 1
ATOM 708 N N . GLY A 1 89 ? -0.411 -9.812 -3.260 1.00 87.00 89 GLY A N 1
ATOM 709 C CA . GLY A 1 89 ? -0.180 -10.483 -1.984 1.00 87.00 89 GLY A CA 1
ATOM 710 C C . GLY A 1 89 ? 1.064 -9.962 -1.259 1.00 87.00 89 GLY A C 1
ATOM 711 O O . GLY A 1 89 ? 1.073 -9.886 -0.030 1.00 87.00 89 GLY A O 1
ATOM 712 N N . LEU A 1 90 ? 2.101 -9.561 -2.001 1.00 86.44 90 LEU A N 1
ATOM 713 C CA . LEU A 1 90 ? 3.318 -8.970 -1.437 1.00 86.44 90 LEU A CA 1
ATOM 714 C C . LEU A 1 90 ? 3.077 -7.548 -0.947 1.00 86.44 90 LEU A C 1
ATOM 716 O O . LEU A 1 90 ? 3.486 -7.209 0.165 1.00 86.44 90 LEU A O 1
ATOM 720 N N . LEU A 1 91 ? 2.368 -6.739 -1.737 1.00 88.06 91 LEU A N 1
ATOM 721 C CA . LEU A 1 91 ? 1.976 -5.391 -1.332 1.00 88.06 91 LEU A CA 1
ATOM 722 C C . LEU A 1 91 ? 1.093 -5.425 -0.080 1.00 88.06 91 LEU A C 1
ATOM 724 O O . LEU A 1 91 ? 1.338 -4.661 0.849 1.00 88.06 91 LEU A O 1
ATOM 728 N N . SER A 1 92 ? 0.137 -6.354 0.005 1.00 89.88 92 SER A N 1
ATOM 729 C CA . SER A 1 92 ? -0.702 -6.540 1.193 1.00 89.88 92 SER A CA 1
ATOM 730 C C . SER A 1 92 ? 0.104 -6.954 2.425 1.00 89.88 92 SER A C 1
ATOM 732 O O . SER A 1 92 ? -0.095 -6.391 3.502 1.00 89.88 92 SER A O 1
ATOM 734 N N . ARG A 1 93 ? 1.045 -7.902 2.294 1.00 87.62 93 ARG A N 1
ATOM 735 C CA . ARG A 1 93 ? 1.936 -8.291 3.406 1.00 87.62 93 ARG A CA 1
ATOM 736 C C . ARG A 1 93 ? 2.806 -7.129 3.867 1.00 87.62 93 ARG A C 1
ATOM 738 O O . ARG A 1 93 ? 2.997 -6.931 5.063 1.00 87.62 93 ARG A O 1
ATOM 745 N N . TRP A 1 94 ? 3.332 -6.349 2.933 1.00 87.75 94 TRP A N 1
ATOM 746 C CA . TRP A 1 94 ? 4.124 -5.170 3.252 1.00 87.75 94 TRP A CA 1
ATOM 747 C C . TRP A 1 94 ? 3.307 -4.053 3.901 1.00 87.75 94 TRP A C 1
ATOM 749 O O . TRP A 1 94 ? 3.775 -3.475 4.882 1.00 87.75 94 TRP A O 1
ATOM 759 N N . LEU A 1 95 ? 2.082 -3.803 3.428 1.00 89.06 95 LEU A N 1
ATOM 760 C CA . LEU A 1 95 ? 1.161 -2.857 4.055 1.00 89.06 95 LEU A CA 1
ATOM 761 C C . LEU A 1 95 ? 0.878 -3.256 5.502 1.00 89.06 95 LEU A C 1
ATOM 763 O O . LEU A 1 95 ? 0.992 -2.416 6.380 1.00 89.06 95 LEU A O 1
ATOM 767 N N . ARG A 1 96 ? 0.621 -4.541 5.779 1.00 88.81 96 ARG A N 1
ATOM 768 C CA . ARG A 1 96 ? 0.389 -5.033 7.150 1.00 88.81 96 ARG A CA 1
ATOM 769 C C . ARG A 1 96 ? 1.575 -4.864 8.105 1.00 88.81 96 ARG A C 1
ATOM 771 O O . ARG A 1 96 ? 1.377 -4.888 9.312 1.00 88.81 96 ARG A O 1
ATOM 778 N N . ARG A 1 97 ? 2.793 -4.681 7.584 1.00 86.75 97 ARG A N 1
ATOM 779 C CA . ARG A 1 97 ? 3.987 -4.360 8.386 1.00 86.75 97 ARG A CA 1
ATOM 780 C C . ARG A 1 97 ? 4.115 -2.866 8.697 1.00 86.75 97 ARG A C 1
ATOM 782 O O . ARG A 1 97 ? 4.974 -2.496 9.491 1.00 86.75 97 ARG A O 1
ATOM 789 N N . GLN A 1 98 ? 3.302 -2.009 8.076 1.00 84.94 98 GLN A N 1
ATOM 790 C CA . GLN A 1 98 ? 3.273 -0.590 8.408 1.00 84.94 98 GLN A CA 1
ATOM 791 C C . GLN A 1 98 ? 2.512 -0.398 9.719 1.00 84.94 98 GLN A C 1
ATOM 793 O O . GLN A 1 98 ? 1.398 -0.890 9.881 1.00 84.94 98 GLN A O 1
ATOM 798 N N . ALA A 1 99 ? 3.120 0.331 10.650 1.00 77.44 99 ALA A N 1
ATOM 799 C CA . ALA A 1 99 ? 2.475 0.701 11.899 1.00 77.44 99 ALA A CA 1
ATOM 800 C C . ALA A 1 99 ? 1.739 2.035 11.739 1.00 77.44 99 ALA A C 1
ATOM 802 O O . ALA A 1 99 ? 2.287 3.004 11.194 1.00 77.44 99 ALA A O 1
ATOM 803 N N . LEU A 1 100 ? 0.516 2.090 12.261 1.00 90.06 100 LEU A N 1
ATOM 804 C CA . LEU A 1 100 ? -0.214 3.324 12.513 1.00 90.06 100 LEU A CA 1
ATOM 805 C C . LEU A 1 100 ? -0.201 3.618 14.021 1.00 90.06 100 LEU A C 1
ATOM 807 O O . LEU A 1 100 ? -0.066 2.724 14.851 1.00 90.06 100 LEU A O 1
ATOM 811 N N . LYS A 1 101 ? -0.371 4.883 14.395 1.00 91.50 101 LYS A N 1
ATOM 812 C CA . LYS A 1 101 ? -0.582 5.310 15.774 1.00 91.50 101 LYS A CA 1
ATOM 813 C C . LYS A 1 101 ? -1.822 4.609 16.349 1.00 91.50 101 LYS A C 1
ATOM 815 O O . LYS A 1 101 ? -2.849 4.512 15.657 1.00 91.50 101 LYS A O 1
ATOM 820 N N . PRO A 1 102 ? -1.778 4.171 17.617 1.00 90.81 102 PRO A N 1
ATOM 821 C CA . PRO A 1 102 ? -2.960 3.711 18.334 1.00 90.81 102 PRO A CA 1
ATOM 822 C C . PRO A 1 102 ? -4.075 4.764 18.328 1.00 90.81 102 PRO A C 1
ATOM 824 O O . PRO A 1 102 ? -3.811 5.966 18.296 1.00 90.81 102 PRO A O 1
ATOM 827 N N . GLY A 1 103 ? -5.323 4.309 18.342 1.00 87.81 103 GLY A N 1
ATOM 828 C CA . GLY A 1 103 ? -6.517 5.151 18.285 1.00 87.81 103 GLY A CA 1
ATOM 829 C C . GLY A 1 103 ? -7.514 4.772 19.375 1.00 87.81 103 GLY A C 1
ATOM 830 O O . GLY A 1 103 ? -7.465 3.668 19.912 1.00 87.81 103 GLY A O 1
ATOM 831 N N . LYS A 1 104 ? -8.415 5.700 19.716 1.00 82.44 104 LYS A N 1
ATOM 832 C CA . LYS A 1 104 ? -9.490 5.453 20.697 1.00 82.44 104 LYS A CA 1
ATOM 833 C C . LYS A 1 104 ? -10.668 4.680 20.103 1.00 82.44 104 LYS A C 1
ATOM 835 O O . LYS A 1 104 ? -11.403 4.020 20.829 1.00 82.44 104 LYS A O 1
ATOM 840 N N . GLU A 1 105 ? -10.853 4.800 18.795 1.00 76.38 105 GLU A N 1
ATOM 841 C CA . GLU A 1 105 ? -11.878 4.101 18.028 1.00 76.38 105 GLU A CA 1
ATOM 842 C C . GLU A 1 105 ? -11.532 2.613 17.909 1.00 76.38 105 GLU A C 1
ATOM 844 O O . GLU A 1 105 ? -10.357 2.244 17.926 1.00 76.38 105 GLU A O 1
ATOM 849 N N . GLY A 1 106 ? -12.555 1.761 17.795 1.00 81.50 106 GLY A N 1
ATOM 850 C CA . GLY A 1 106 ? -12.383 0.314 17.657 1.00 81.50 106 GLY A CA 1
ATOM 851 C C . GLY A 1 106 ? -11.683 -0.068 16.350 1.00 81.50 106 GLY A C 1
ATOM 852 O O . GLY A 1 106 ? -10.457 -0.151 16.291 1.00 81.50 106 GLY A O 1
ATOM 853 N N . LEU A 1 107 ? -12.472 -0.330 15.307 1.00 90.50 107 LEU A N 1
ATOM 854 C CA . LEU A 1 107 ? -11.979 -0.683 13.976 1.00 90.50 107 LEU A CA 1
ATOM 855 C C . LEU A 1 107 ? -12.222 0.478 13.008 1.00 90.50 107 LEU A C 1
ATOM 857 O O . LEU A 1 107 ? -13.368 0.871 12.791 1.00 90.50 107 LEU A O 1
ATOM 861 N N . LEU A 1 108 ? -11.150 0.998 12.415 1.00 93.50 108 LEU A N 1
ATOM 862 C CA . LEU A 1 108 ? -11.197 2.098 11.457 1.00 93.50 108 LEU A CA 1
ATOM 863 C C . LEU A 1 108 ? -10.956 1.584 10.040 1.00 93.50 108 LEU A C 1
ATOM 865 O O . LEU A 1 108 ? -9.959 0.911 9.787 1.00 93.50 108 LEU A O 1
ATOM 869 N N . TRP A 1 109 ? -11.843 1.927 9.112 1.00 94.69 109 TRP A N 1
ATOM 870 C CA . TRP A 1 109 ? -11.709 1.565 7.703 1.00 94.69 109 TRP A CA 1
ATOM 871 C C . TRP A 1 109 ? -11.207 2.744 6.883 1.00 94.69 109 TRP A C 1
ATOM 873 O O . TRP A 1 109 ? -11.637 3.876 7.086 1.00 94.69 109 TRP A O 1
ATOM 883 N N . GLY A 1 110 ? -10.339 2.472 5.914 1.00 94.19 110 GLY A N 1
ATOM 884 C CA . GLY A 1 110 ? -9.895 3.494 4.978 1.00 94.19 110 GLY A CA 1
ATOM 885 C C . GLY A 1 110 ? -9.201 2.918 3.758 1.00 94.19 110 GLY A C 1
ATOM 886 O O . GLY A 1 110 ? -8.892 1.725 3.688 1.00 94.19 110 GLY A O 1
ATOM 887 N N . LYS A 1 111 ? -8.986 3.780 2.766 1.00 95.94 111 LYS A N 1
ATOM 888 C CA . LYS A 1 111 ? -8.346 3.398 1.509 1.00 95.94 111 LYS A CA 1
ATOM 889 C C . LYS A 1 111 ? -6.874 3.788 1.503 1.00 95.94 111 LYS A C 1
ATOM 891 O O . LYS A 1 111 ? -6.467 4.820 2.032 1.00 95.94 111 LYS A O 1
ATOM 896 N N . ILE A 1 112 ? -6.071 2.960 0.853 1.00 94.44 112 ILE A N 1
ATOM 897 C CA . ILE A 1 112 ? -4.671 3.253 0.567 1.00 94.44 112 ILE A CA 1
ATOM 898 C C . ILE A 1 112 ? -4.422 3.003 -0.912 1.00 94.44 112 ILE A C 1
ATOM 900 O O . ILE A 1 112 ? -4.869 1.998 -1.462 1.00 94.44 112 ILE A O 1
ATOM 904 N N . ARG A 1 113 ? -3.682 3.896 -1.563 1.00 94.94 113 ARG A N 1
ATOM 905 C CA . ARG A 1 113 ? -3.164 3.675 -2.912 1.00 94.94 113 ARG A CA 1
ATOM 906 C C . ARG A 1 113 ? -1.648 3.579 -2.864 1.00 94.94 113 ARG A C 1
ATOM 908 O O . ARG A 1 113 ? -0.980 4.476 -2.363 1.00 94.94 113 ARG A O 1
ATOM 915 N N . VAL A 1 114 ? -1.117 2.494 -3.407 1.00 92.88 114 VAL A N 1
ATOM 916 C CA . VAL A 1 114 ? 0.312 2.215 -3.501 1.00 92.88 114 VAL A CA 1
ATOM 917 C C . VAL A 1 114 ? 0.738 2.361 -4.953 1.00 92.88 114 VAL A C 1
ATOM 919 O O . VAL A 1 114 ? 0.186 1.707 -5.837 1.00 92.88 114 VAL A O 1
ATOM 922 N N . LYS A 1 115 ? 1.730 3.216 -5.192 1.00 92.88 115 LYS A N 1
ATOM 923 C CA . LYS A 1 115 ? 2.352 3.418 -6.501 1.00 92.88 115 LYS A CA 1
ATOM 924 C C . LYS A 1 115 ? 3.814 3.036 -6.441 1.00 92.88 115 LYS A C 1
ATOM 926 O O . LYS A 1 115 ? 4.489 3.405 -5.485 1.00 92.88 115 LYS A O 1
ATOM 931 N N . VAL A 1 116 ? 4.320 2.390 -7.482 1.00 90.00 116 VAL A N 1
ATOM 932 C CA . VAL A 1 116 ? 5.750 2.101 -7.607 1.00 90.00 116 VAL A CA 1
ATOM 933 C C . VAL A 1 116 ? 6.295 2.758 -8.866 1.00 90.00 116 VAL A C 1
ATOM 935 O O . VAL A 1 116 ? 5.847 2.491 -9.981 1.00 90.00 116 VAL A O 1
ATOM 938 N N . ARG A 1 117 ? 7.266 3.652 -8.684 1.00 88.12 117 ARG A N 1
ATOM 939 C CA . ARG A 1 117 ? 7.898 4.421 -9.759 1.00 88.12 117 ARG A CA 1
ATOM 940 C C . ARG A 1 117 ? 9.381 4.100 -9.838 1.00 88.12 117 ARG A C 1
ATOM 942 O O . ARG A 1 117 ? 10.019 3.890 -8.813 1.00 88.12 117 ARG A O 1
ATOM 949 N N . GLY A 1 118 ? 9.911 4.100 -11.056 1.00 86.06 118 GLY A N 1
ATOM 950 C CA . GLY A 1 118 ? 11.348 4.078 -11.299 1.00 86.06 118 GLY A CA 1
ATOM 951 C C . GLY A 1 118 ? 11.870 5.505 -11.380 1.00 86.06 118 GLY A C 1
ATOM 952 O O . GLY A 1 118 ? 11.314 6.306 -12.132 1.00 86.06 118 GLY A O 1
ATOM 953 N N . LEU A 1 119 ? 12.907 5.826 -10.616 1.00 82.12 119 LEU A N 1
ATOM 954 C CA . LEU A 1 119 ? 13.603 7.109 -10.670 1.00 82.12 119 LEU A CA 1
AT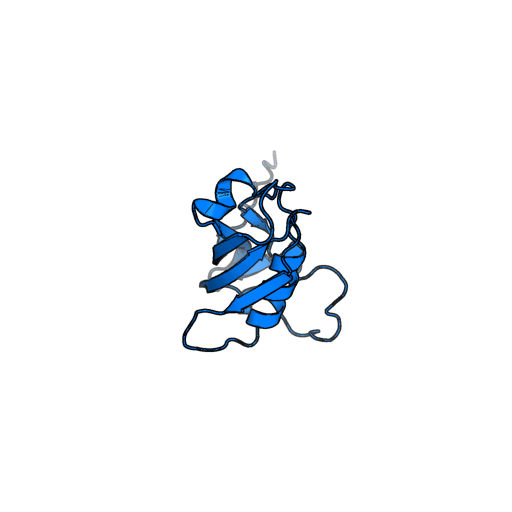OM 955 C C . LEU A 1 119 ? 15.048 6.880 -11.123 1.00 82.12 119 LEU A C 1
ATOM 957 O O . LEU A 1 119 ? 15.635 5.881 -10.712 1.00 82.12 119 LEU A O 1
ATOM 961 N N . PRO A 1 120 ? 15.629 7.755 -11.964 1.00 80.50 120 PRO A N 1
ATOM 962 C CA . PRO A 1 120 ? 17.049 7.676 -12.279 1.00 80.50 120 PRO A CA 1
ATOM 963 C C . PRO A 1 120 ? 17.867 7.736 -10.989 1.00 80.50 120 PRO A C 1
ATOM 965 O O . PRO A 1 120 ? 17.612 8.586 -10.138 1.00 80.50 120 PRO A O 1
ATOM 968 N N . VAL A 1 121 ? 18.837 6.837 -10.850 1.00 76.94 121 VAL A N 1
ATOM 969 C CA . VAL A 1 121 ? 19.859 6.965 -9.816 1.00 76.94 121 VAL A CA 1
ATOM 970 C C . VAL A 1 121 ? 20.751 8.113 -10.258 1.00 76.94 121 VAL A C 1
ATOM 972 O O . VAL A 1 121 ? 21.404 8.016 -11.300 1.00 76.94 121 VAL A O 1
ATOM 975 N N . GLU A 1 122 ? 20.754 9.207 -9.501 1.00 65.62 122 GLU A N 1
ATOM 976 C CA . GLU A 1 122 ? 21.793 10.214 -9.662 1.00 65.62 122 GLU A CA 1
ATOM 977 C C . GLU A 1 122 ? 23.116 9.529 -9.332 1.00 65.62 122 GLU A C 1
ATOM 979 O O . GLU A 1 122 ? 23.400 9.188 -8.184 1.00 65.62 122 GLU A O 1
ATOM 984 N N . VAL A 1 123 ? 23.915 9.266 -10.364 1.00 53.94 123 VAL A N 1
ATOM 985 C CA . VAL A 1 123 ? 25.336 9.037 -10.164 1.00 53.94 123 VAL A CA 1
ATOM 986 C C . VAL A 1 123 ? 25.844 10.404 -9.747 1.00 53.94 123 VAL A C 1
ATOM 988 O O . VAL A 1 123 ? 26.039 11.268 -10.599 1.00 53.94 123 VAL A O 1
ATOM 991 N N . SER A 1 124 ? 25.945 10.645 -8.439 1.00 42.41 124 SER A N 1
ATOM 992 C CA . SER A 1 124 ? 26.738 11.754 -7.930 1.00 42.41 124 SER A CA 1
ATOM 993 C C . SER A 1 124 ? 28.104 11.576 -8.567 1.00 42.41 124 SER A C 1
ATOM 995 O O . SER A 1 124 ? 28.813 10.618 -8.243 1.00 42.41 124 SER A O 1
ATOM 997 N N . GLY A 1 125 ? 28.382 12.408 -9.572 1.00 39.84 125 GLY A N 1
ATOM 998 C CA . GLY A 1 125 ? 29.666 12.443 -10.231 1.00 39.84 125 GLY A CA 1
ATOM 999 C C . GLY A 1 125 ? 30.703 12.522 -9.133 1.00 39.84 125 GLY A C 1
ATOM 1000 O O . GLY A 1 125 ? 30.628 13.381 -8.256 1.00 39.84 125 GLY A O 1
ATOM 1001 N N . ILE A 1 126 ? 31.607 11.555 -9.142 1.00 47.25 126 ILE A N 1
ATOM 1002 C CA . ILE A 1 126 ? 32.899 11.734 -8.518 1.00 47.25 126 ILE A CA 1
ATOM 1003 C C . ILE A 1 126 ? 33.445 12.979 -9.225 1.00 47.25 126 ILE A C 1
ATOM 1005 O O . ILE A 1 126 ? 33.700 12.932 -10.428 1.00 47.25 126 ILE A O 1
ATOM 1009 N N . GLU A 1 127 ? 33.486 14.117 -8.532 1.00 42.47 127 GLU A N 1
ATOM 1010 C CA . GLU A 1 127 ? 34.425 15.172 -8.896 1.00 42.47 127 GLU A CA 1
ATOM 1011 C C . GLU A 1 127 ? 35.806 14.539 -8.696 1.00 42.47 127 GLU A C 1
ATOM 1013 O O . GLU A 1 127 ? 36.310 14.441 -7.579 1.00 42.47 127 GLU A O 1
ATOM 1018 N N . GLU A 1 128 ? 36.323 13.949 -9.772 1.00 44.66 128 GLU A N 1
ATOM 1019 C CA . GLU A 1 128 ? 37.729 13.606 -9.913 1.00 44.66 128 GLU A CA 1
ATOM 1020 C C . GLU A 1 128 ? 38.448 14.873 -10.398 1.00 44.66 128 GLU A C 1
ATOM 1022 O O . GLU A 1 128 ? 38.152 15.378 -11.484 1.00 44.66 128 GLU A O 1
ATOM 1027 N N . ASP A 1 129 ? 39.363 15.313 -9.528 1.00 40.81 129 ASP A N 1
ATOM 1028 C CA . ASP A 1 129 ? 40.471 16.276 -9.656 1.00 40.81 129 ASP A CA 1
ATOM 1029 C C . ASP A 1 129 ? 40.194 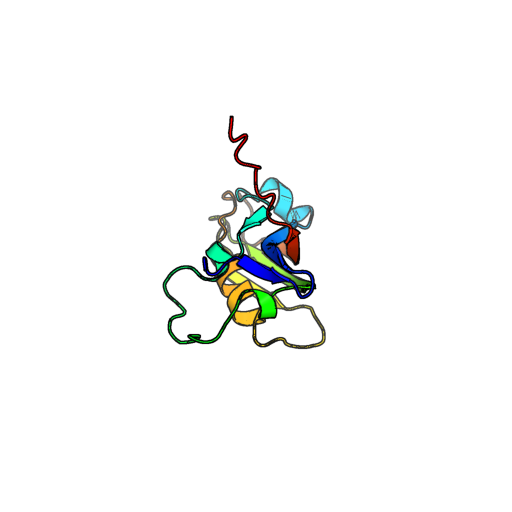17.793 -9.732 1.00 40.81 129 ASP A C 1
ATOM 1031 O O . ASP A 1 129 ? 39.767 18.326 -10.782 1.00 40.81 129 ASP A O 1
#

Radius of gyration: 16.7 Å; chains: 1; bounding box: 53×35×43 Å

Foldseek 3Di:
DPLQWDADPVGFIWGKKKAKDWDPQQVQFFPDDRIDGCVLLVPPDPPVCPPDGLVLQAFDKWKWKWKAAQQQFTDDTHTPDPDDDPCSVSVRVSVRPGGTHGDPDGITITMMIMHMHIDTDPPPDPPDD

Secondary structure (DSSP, 8-state):
--TTEEE-TTS-EEEEEEEEEE-HHHHTTB-S-SEEEGGGTSSSS-TT-TT--HHHHTT-EEEEEEEE-TTS-EEEEEE-SSS--TTHHHHHHHHHT--B---SSS-EEEEEEEEEEEEE---------